Protein AF-A0A517XSS4-F1 (afdb_monomer_lite)

Organism: NCBI:txid2528023

Structure (mmCIF, N/CA/C/O backbone):
data_AF-A0A517XSS4-F1
#
_entry.id   AF-A0A517XSS4-F1
#
loop_
_atom_site.group_PDB
_atom_site.id
_atom_site.type_symbol
_atom_site.label_atom_id
_atom_site.label_alt_id
_atom_site.label_comp_id
_atom_site.label_asym_id
_atom_site.label_entity_id
_atom_site.label_seq_id
_atom_site.pdbx_PDB_ins_code
_atom_site.Cartn_x
_atom_site.Cartn_y
_atom_site.Cartn_z
_atom_site.occupancy
_atom_site.B_iso_or_equiv
_atom_site.auth_seq_id
_atom_site.auth_comp_id
_atom_site.auth_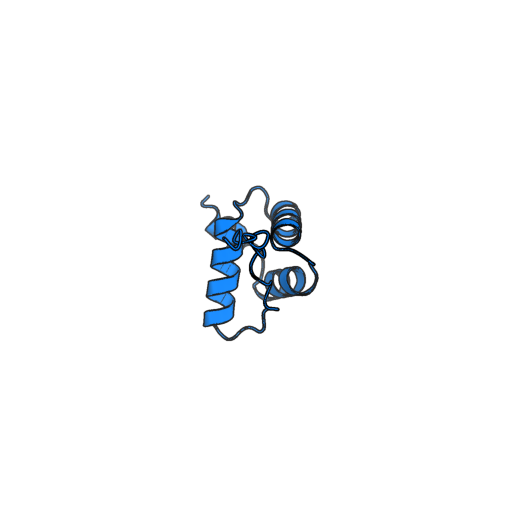asym_id
_atom_site.auth_atom_id
_atom_site.pdbx_PDB_model_num
ATOM 1 N N . MET A 1 1 ? -12.122 -3.347 12.520 1.00 57.56 1 MET A N 1
ATOM 2 C CA . MET A 1 1 ? -11.489 -2.836 11.286 1.00 57.56 1 MET A CA 1
ATOM 3 C C . MET A 1 1 ? -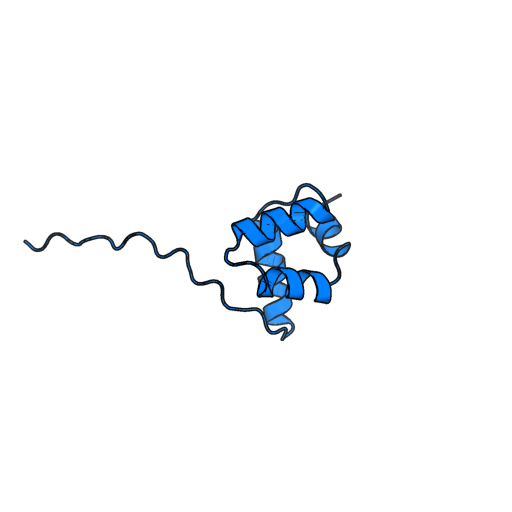10.112 -3.471 11.147 1.00 57.56 1 MET A C 1
ATOM 5 O O . MET A 1 1 ? -9.263 -3.216 11.996 1.00 57.56 1 MET A O 1
ATOM 9 N N . THR A 1 2 ? -9.894 -4.343 10.161 1.00 78.06 2 THR A N 1
ATOM 10 C CA . THR A 1 2 ? -8.546 -4.870 9.881 1.00 78.06 2 THR A CA 1
ATOM 11 C C . THR A 1 2 ? -7.739 -3.821 9.111 1.00 78.06 2 THR A C 1
ATOM 13 O O . THR A 1 2 ? -8.295 -2.901 8.515 1.00 78.06 2 THR A O 1
ATOM 16 N N . TYR A 1 3 ? -6.412 -3.925 9.115 1.00 76.75 3 TYR A N 1
ATOM 17 C CA . TYR A 1 3 ? -5.564 -3.007 8.346 1.00 76.75 3 TYR A CA 1
ATOM 18 C C . TYR A 1 3 ? -5.801 -3.087 6.829 1.00 76.75 3 TYR A C 1
ATOM 20 O O . TYR A 1 3 ? -5.623 -2.095 6.131 1.00 76.75 3 TYR A O 1
ATOM 28 N N . LEU A 1 4 ? -6.236 -4.250 6.337 1.00 73.88 4 LEU A N 1
ATOM 29 C CA . LEU A 1 4 ? -6.584 -4.469 4.932 1.00 73.88 4 LEU A CA 1
ATOM 30 C C . LEU A 1 4 ? -7.879 -3.745 4.543 1.00 73.88 4 LEU A C 1
ATOM 32 O O . LEU A 1 4 ? -7.951 -3.170 3.467 1.00 73.88 4 LEU A O 1
ATOM 36 N N . ASP A 1 5 ? -8.860 -3.697 5.445 1.00 80.56 5 ASP A N 1
ATOM 37 C CA . ASP A 1 5 ? -10.119 -2.973 5.234 1.00 80.56 5 ASP A CA 1
ATOM 38 C C . ASP A 1 5 ? -9.900 -1.454 5.099 1.00 80.56 5 ASP A C 1
ATOM 40 O O . ASP A 1 5 ? -10.508 -0.797 4.261 1.00 80.56 5 ASP A O 1
ATOM 44 N N . ARG A 1 6 ? -8.931 -0.896 5.839 1.00 80.25 6 ARG A N 1
ATOM 45 C CA . ARG A 1 6 ? -8.510 0.506 5.666 1.00 80.25 6 ARG A CA 1
ATOM 46 C C . ARG A 1 6 ? -7.816 0.756 4.332 1.00 80.25 6 ARG A C 1
ATOM 48 O O . ARG A 1 6 ? -8.026 1.804 3.736 1.00 80.25 6 ARG A O 1
ATOM 55 N N . LEU A 1 7 ? -7.000 -0.186 3.858 1.00 79.88 7 LEU A N 1
ATOM 56 C CA . LEU A 1 7 ? -6.385 -0.082 2.531 1.00 79.88 7 LEU A CA 1
ATOM 57 C C . LEU A 1 7 ? -7.427 -0.156 1.418 1.00 79.88 7 LEU A C 1
ATOM 59 O O . LEU A 1 7 ? -7.259 0.531 0.422 1.00 79.88 7 LEU A O 1
ATOM 63 N N . ALA A 1 8 ? -8.513 -0.907 1.612 1.00 80.38 8 ALA A N 1
ATOM 64 C CA . ALA A 1 8 ? -9.619 -0.974 0.661 1.00 80.38 8 ALA A CA 1
ATOM 65 C C . ALA A 1 8 ? -10.396 0.351 0.524 1.00 80.38 8 ALA A C 1
ATOM 67 O O . ALA A 1 8 ? -11.116 0.531 -0.452 1.00 80.38 8 ALA A O 1
ATOM 68 N N . GLN A 1 9 ? -10.241 1.295 1.465 1.00 83.94 9 GLN A N 1
ATOM 69 C CA . GLN A 1 9 ? -10.773 2.657 1.313 1.00 83.94 9 GLN A CA 1
ATOM 70 C C . GLN A 1 9 ? -9.981 3.487 0.295 1.00 83.94 9 GLN A C 1
ATOM 72 O O . GLN A 1 9 ? -10.474 4.506 -0.183 1.00 83.94 9 GLN A O 1
ATOM 77 N N . LEU A 1 10 ? -8.747 3.079 -0.015 1.00 85.69 10 LEU A N 1
ATOM 78 C CA . LEU A 1 10 ? -7.913 3.708 -1.024 1.00 85.69 10 LEU A CA 1
ATOM 79 C C . LEU A 1 10 ? -8.095 2.961 -2.346 1.00 85.69 10 LEU A C 1
ATOM 81 O O . LEU A 1 10 ? -7.859 1.757 -2.419 1.00 85.69 10 LEU A O 1
ATOM 85 N N . SER A 1 11 ? -8.472 3.682 -3.400 1.00 88.56 11 SER A N 1
ATOM 86 C CA . SER A 1 11 ? -8.565 3.095 -4.735 1.00 88.56 11 SER A CA 1
ATOM 87 C C . SER A 1 11 ? -7.208 2.552 -5.183 1.00 88.56 11 SER A C 1
ATOM 89 O O . SER A 1 11 ? -6.165 3.159 -4.923 1.00 88.56 11 SER A O 1
ATOM 91 N N . ASP A 1 12 ? -7.216 1.462 -5.948 1.00 89.19 12 ASP A N 1
ATOM 92 C CA . ASP A 1 12 ? -5.993 0.874 -6.502 1.00 89.19 12 ASP A CA 1
ATOM 93 C C . ASP A 1 12 ? -5.185 1.893 -7.319 1.00 89.19 12 ASP A C 1
ATOM 95 O O . ASP A 1 12 ? -3.962 1.957 -7.204 1.00 89.19 12 ASP A O 1
ATOM 99 N N . ALA A 1 13 ? -5.866 2.757 -8.080 1.00 88.62 13 ALA A N 1
ATOM 100 C CA . ALA A 1 13 ? -5.243 3.837 -8.844 1.00 88.62 13 ALA A CA 1
ATOM 101 C C . ALA A 1 13 ? -4.491 4.842 -7.951 1.00 88.62 13 ALA A C 1
ATOM 103 O O . ALA A 1 13 ? -3.354 5.206 -8.261 1.00 88.62 13 ALA A O 1
ATOM 104 N N . ASP A 1 14 ? -5.082 5.243 -6.822 1.00 90.88 14 ASP A N 1
ATOM 105 C CA . ASP A 1 14 ? -4.436 6.142 -5.862 1.00 90.88 14 ASP A CA 1
ATOM 106 C C . ASP A 1 14 ? -3.235 5.463 -5.211 1.00 90.88 14 ASP A C 1
ATOM 108 O O . ASP A 1 14 ? -2.159 6.053 -5.117 1.00 90.88 14 ASP A O 1
ATOM 112 N N . PHE A 1 15 ? -3.375 4.195 -4.814 1.00 91.12 15 PHE A N 1
ATOM 113 C CA . PHE A 1 15 ? -2.256 3.434 -4.266 1.00 91.12 15 PHE A CA 1
ATOM 114 C C . PHE A 1 15 ? -1.095 3.352 -5.265 1.00 91.12 15 PHE A C 1
ATOM 116 O O . PHE A 1 15 ? 0.055 3.589 -4.894 1.00 91.12 15 PHE A O 1
ATOM 123 N N . ILE A 1 16 ? -1.380 3.051 -6.535 1.00 90.62 16 ILE A N 1
ATOM 124 C CA . ILE A 1 16 ? -0.375 2.977 -7.602 1.00 90.62 16 ILE A CA 1
ATOM 125 C C . ILE A 1 16 ? 0.294 4.339 -7.806 1.00 90.62 16 ILE A C 1
ATOM 127 O O . ILE A 1 16 ? 1.517 4.392 -7.943 1.00 90.62 16 ILE A O 1
ATOM 131 N N . ALA A 1 17 ? -0.463 5.439 -7.785 1.00 91.50 17 ALA A N 1
ATOM 132 C CA . ALA A 1 17 ? 0.089 6.785 -7.908 1.00 91.50 17 ALA A CA 1
ATOM 133 C C . ALA A 1 17 ? 1.066 7.098 -6.764 1.00 91.50 17 ALA A C 1
ATOM 135 O O . ALA A 1 17 ? 2.197 7.514 -7.021 1.00 91.50 17 ALA A O 1
ATOM 136 N N . LEU A 1 18 ? 0.691 6.803 -5.516 1.00 90.88 18 LEU A N 1
ATOM 137 C CA . LEU A 1 18 ? 1.571 6.970 -4.351 1.00 90.88 18 LEU A CA 1
ATOM 138 C C . LEU A 1 18 ? 2.795 6.067 -4.438 1.00 90.88 18 LEU A C 1
ATOM 140 O O . LEU A 1 18 ? 3.925 6.497 -4.196 1.00 90.88 18 LEU A O 1
ATOM 144 N N . TRP A 1 19 ? 2.592 4.821 -4.860 1.00 91.00 19 TRP A N 1
ATOM 145 C CA . TRP A 1 19 ? 3.675 3.876 -5.062 1.00 91.00 19 TRP A CA 1
ATOM 146 C C . TRP A 1 19 ? 4.620 4.270 -6.190 1.00 91.00 19 TRP A C 1
ATOM 148 O O . TRP A 1 19 ? 5.803 3.960 -6.116 1.00 91.00 19 TRP A O 1
ATOM 158 N N . ASN A 1 20 ? 4.168 4.968 -7.216 1.00 89.44 20 ASN A N 1
ATOM 159 C CA . ASN A 1 20 ? 5.046 5.391 -8.301 1.00 89.44 20 ASN A CA 1
ATOM 160 C C . ASN A 1 20 ? 5.682 6.767 -8.055 1.00 89.44 20 ASN A C 1
ATOM 162 O O . ASN A 1 20 ? 6.732 7.048 -8.644 1.00 89.44 20 ASN A O 1
ATOM 166 N N . ALA A 1 21 ? 5.082 7.580 -7.179 1.00 89.19 21 ALA A N 1
ATOM 167 C CA . ALA A 1 21 ? 5.585 8.885 -6.765 1.00 89.19 21 ALA A CA 1
ATOM 168 C C . ALA A 1 21 ? 6.657 8.794 -5.672 1.00 89.19 21 ALA A C 1
ATOM 170 O O . ALA A 1 21 ? 7.652 9.508 -5.751 1.00 89.19 21 ALA A O 1
ATOM 171 N N . ALA A 1 22 ? 6.487 7.924 -4.669 1.00 88.00 22 ALA A N 1
ATOM 172 C CA . ALA A 1 22 ? 7.412 7.922 -3.535 1.00 88.00 22 ALA A CA 1
ATOM 173 C C . ALA A 1 22 ? 8.786 7.339 -3.908 1.00 88.00 22 ALA A C 1
ATOM 175 O O . ALA A 1 22 ? 8.873 6.458 -4.770 1.00 88.00 22 ALA A O 1
ATOM 176 N N . GLY A 1 23 ? 9.853 7.728 -3.212 1.00 83.31 23 GLY A N 1
ATOM 177 C CA . GLY A 1 23 ? 11.205 7.189 -3.402 1.00 83.31 23 GLY A CA 1
ATOM 178 C C . GLY A 1 23 ? 11.458 5.884 -2.639 1.00 83.31 23 GLY A C 1
ATOM 179 O O . GLY A 1 23 ? 12.149 4.993 -3.132 1.00 83.31 23 GLY A O 1
ATOM 180 N N . THR A 1 24 ? 10.806 5.695 -1.486 1.00 86.06 24 THR A N 1
ATOM 181 C CA . THR A 1 24 ? 10.968 4.491 -0.644 1.00 86.06 24 THR A CA 1
ATOM 182 C C . THR A 1 24 ? 9.642 3.879 -0.172 1.00 86.06 24 THR A C 1
ATOM 184 O O . THR A 1 24 ? 8.586 4.507 -0.211 1.00 86.06 24 THR A O 1
ATOM 187 N N . THR A 1 25 ? 9.685 2.628 0.304 1.00 88.00 25 THR A N 1
ATOM 188 C CA . THR A 1 25 ? 8.520 1.964 0.924 1.00 88.00 25 THR A CA 1
ATO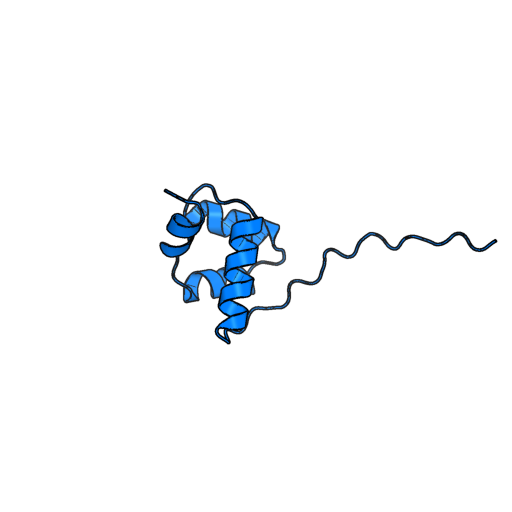M 189 C C . THR A 1 25 ? 8.066 2.668 2.204 1.00 88.00 25 THR A C 1
ATOM 191 O O . THR A 1 25 ? 6.884 2.630 2.535 1.00 88.00 25 THR A O 1
ATOM 194 N N . ASP A 1 26 ? 8.993 3.294 2.931 1.00 88.19 26 ASP A N 1
ATOM 195 C CA . ASP A 1 26 ? 8.671 4.041 4.148 1.00 88.19 26 ASP A CA 1
ATOM 196 C C . ASP A 1 26 ? 7.854 5.292 3.821 1.00 88.19 26 ASP A C 1
ATOM 198 O O . ASP A 1 26 ? 6.776 5.500 4.368 1.00 88.19 26 ASP A O 1
ATOM 202 N N . GLU A 1 27 ? 8.298 6.029 2.805 1.00 89.69 27 GLU A N 1
ATOM 203 C CA . GLU A 1 27 ? 7.610 7.211 2.295 1.00 89.69 27 GLU A CA 1
ATOM 204 C C . GLU A 1 27 ? 6.201 6.874 1.783 1.00 89.69 27 GLU A C 1
ATOM 206 O O . GLU A 1 27 ? 5.232 7.541 2.138 1.00 89.69 27 GLU A O 1
ATOM 211 N N . VAL A 1 28 ? 6.057 5.775 1.033 1.00 91.50 28 VAL A N 1
ATOM 212 C CA . VAL A 1 28 ? 4.743 5.246 0.635 1.00 91.50 28 VAL A CA 1
ATOM 213 C C . VAL A 1 28 ? 3.875 4.926 1.853 1.00 91.50 28 VAL A C 1
ATOM 215 O O . VAL A 1 28 ? 2.689 5.241 1.867 1.00 91.50 28 VAL A O 1
ATOM 218 N N . THR A 1 29 ? 4.457 4.312 2.886 1.00 91.38 29 THR A N 1
ATOM 219 C CA . THR A 1 29 ? 3.720 3.913 4.089 1.00 91.38 29 THR A CA 1
ATOM 220 C C . THR A 1 29 ? 3.230 5.151 4.833 1.00 91.38 29 THR A C 1
ATOM 222 O O . THR A 1 29 ? 2.067 5.195 5.216 1.00 91.38 29 THR A O 1
ATOM 225 N N . ALA A 1 30 ? 4.065 6.183 4.967 1.00 91.38 30 ALA A N 1
ATOM 226 C CA . ALA A 1 30 ? 3.682 7.457 5.565 1.00 91.38 30 ALA A CA 1
ATOM 227 C C . ALA A 1 30 ? 2.547 8.143 4.781 1.00 91.38 30 ALA A C 1
ATOM 229 O O . ALA A 1 30 ? 1.567 8.584 5.380 1.00 91.38 30 ALA A O 1
ATOM 230 N N . GLN A 1 31 ? 2.627 8.168 3.446 1.00 91.69 31 GLN A N 1
ATOM 231 C CA . GLN A 1 31 ? 1.588 8.752 2.588 1.00 91.69 31 GLN A CA 1
ATOM 232 C C . GLN A 1 31 ? 0.256 7.994 2.655 1.00 91.69 31 GLN A C 1
ATOM 234 O O . GLN A 1 31 ? -0.811 8.611 2.629 1.00 91.69 31 GLN A O 1
ATOM 239 N N . VAL A 1 32 ? 0.304 6.664 2.747 1.00 90.50 32 VAL A N 1
ATOM 240 C CA . VAL A 1 32 ? -0.885 5.826 2.939 1.00 90.50 32 VAL A CA 1
ATOM 241 C C . VAL A 1 32 ? -1.468 6.062 4.333 1.00 90.50 32 VAL A C 1
ATOM 243 O O . VAL A 1 32 ? -2.665 6.309 4.458 1.00 90.50 32 VAL A O 1
ATOM 246 N N . VAL A 1 33 ? -0.632 6.083 5.376 1.00 91.31 33 VAL A N 1
ATOM 247 C CA . VAL A 1 33 ? -1.069 6.337 6.756 1.00 91.31 33 VAL A CA 1
ATOM 248 C C . VAL A 1 33 ? -1.722 7.710 6.909 1.00 91.31 33 VAL A C 1
ATOM 250 O O . VAL A 1 33 ? -2.715 7.834 7.622 1.00 91.31 33 VAL A O 1
ATOM 253 N N . ALA A 1 34 ? -1.218 8.726 6.209 1.00 90.25 34 ALA A N 1
ATOM 254 C CA . ALA A 1 34 ? -1.810 10.060 6.203 1.00 90.25 34 ALA A CA 1
ATOM 255 C C . ALA A 1 34 ? -3.225 10.096 5.593 1.00 90.25 34 ALA A C 1
ATOM 257 O O . ALA A 1 34 ? -4.018 10.955 5.966 1.00 90.25 34 ALA A O 1
ATOM 258 N N . ARG A 1 35 ? -3.555 9.172 4.678 1.00 89.06 35 ARG A N 1
ATOM 259 C CA . ARG A 1 35 ? -4.868 9.111 4.012 1.00 89.06 35 ARG A CA 1
ATOM 260 C C . ARG A 1 35 ? -5.873 8.205 4.714 1.00 89.06 35 ARG A C 1
ATOM 262 O O . ARG A 1 35 ? -7.025 8.589 4.860 1.00 89.06 35 ARG A O 1
ATOM 269 N N . VAL A 1 36 ? -5.450 7.009 5.126 1.00 88.44 36 VAL A N 1
ATOM 270 C CA . VAL A 1 36 ? -6.357 5.966 5.653 1.00 88.44 36 VAL A CA 1
ATOM 271 C C . VAL A 1 36 ? -6.135 5.655 7.139 1.00 88.44 36 VAL A C 1
ATOM 273 O O . VAL A 1 36 ? -6.756 4.756 7.709 1.00 88.44 36 VAL A O 1
ATOM 276 N N . GLY A 1 37 ? -5.241 6.395 7.796 1.00 86.44 37 GLY A N 1
ATOM 277 C CA . GLY A 1 37 ? -4.872 6.188 9.192 1.00 86.44 37 GLY A CA 1
ATOM 278 C C . GLY A 1 37 ? -3.866 5.053 9.381 1.00 86.44 37 GLY A C 1
ATOM 279 O O . GLY A 1 37 ? -3.233 4.575 8.451 1.00 86.44 37 GLY A O 1
ATOM 280 N N . ARG A 1 38 ? -3.669 4.609 10.626 1.00 86.75 38 ARG A N 1
ATOM 281 C CA . ARG A 1 38 ? -2.584 3.676 10.977 1.00 86.75 38 ARG A CA 1
ATOM 282 C C . ARG A 1 38 ? -2.692 2.346 10.214 1.00 86.75 38 ARG A C 1
ATOM 284 O O . ARG A 1 38 ? -3.669 1.616 10.402 1.00 86.75 38 ARG A O 1
ATOM 291 N N . VAL A 1 39 ? -1.655 2.026 9.436 1.00 87.94 39 VAL A N 1
ATOM 292 C CA . VAL A 1 39 ? -1.469 0.775 8.683 1.00 87.94 39 VAL A CA 1
ATOM 293 C C . VAL A 1 39 ? -0.016 0.313 8.834 1.00 87.94 39 VAL A C 1
ATOM 295 O O . VAL A 1 39 ? 0.892 1.139 8.741 1.00 87.94 39 VAL A O 1
ATOM 298 N N . PRO A 1 40 ? 0.248 -0.979 9.086 1.00 88.69 40 PRO A N 1
ATOM 299 C CA . PRO A 1 40 ? 1.607 -1.485 9.167 1.00 88.69 40 PRO A CA 1
ATOM 300 C C . PRO A 1 40 ? 2.236 -1.615 7.776 1.00 88.69 40 PRO A C 1
ATOM 302 O O . PRO A 1 40 ? 1.574 -1.958 6.796 1.00 88.69 40 PRO A O 1
ATOM 305 N N . ARG A 1 41 ? 3.559 -1.438 7.716 1.00 88.19 41 ARG A N 1
ATOM 306 C CA . ARG A 1 41 ? 4.358 -1.533 6.485 1.00 88.19 41 ARG A CA 1
ATOM 307 C C . ARG A 1 41 ? 4.143 -2.840 5.714 1.00 88.19 41 ARG A C 1
ATOM 309 O O . ARG A 1 41 ? 4.085 -2.820 4.489 1.00 88.19 41 ARG A O 1
ATOM 316 N N . TRP A 1 42 ? 4.001 -3.974 6.407 1.00 87.25 42 TRP A N 1
ATOM 317 C CA . TRP A 1 42 ? 3.784 -5.268 5.748 1.00 87.25 42 TRP A CA 1
ATOM 318 C C . TRP A 1 42 ? 2.472 -5.306 4.952 1.00 87.25 42 TRP A C 1
ATOM 320 O O . TRP A 1 42 ? 2.434 -5.928 3.895 1.00 87.25 42 TRP A O 1
ATOM 330 N N . ALA A 1 43 ? 1.425 -4.607 5.404 1.00 90.25 43 ALA A N 1
ATOM 331 C CA . ALA A 1 43 ? 0.137 -4.567 4.712 1.00 90.25 43 ALA A CA 1
ATOM 332 C C . ALA A 1 43 ? 0.229 -3.742 3.421 1.00 90.25 43 ALA A C 1
ATOM 334 O O . ALA A 1 43 ? -0.293 -4.142 2.386 1.00 90.25 43 ALA A O 1
ATOM 335 N N . VAL A 1 44 ? 0.977 -2.636 3.460 1.00 89.62 44 VAL A N 1
ATOM 336 C CA . VAL A 1 44 ? 1.266 -1.800 2.286 1.00 89.62 44 VAL A CA 1
ATOM 337 C C . VAL A 1 44 ? 2.056 -2.588 1.236 1.00 89.62 44 VAL A C 1
ATOM 339 O O . VAL A 1 44 ? 1.740 -2.548 0.049 1.00 89.62 44 VAL A O 1
ATOM 342 N N . VAL A 1 45 ? 3.051 -3.369 1.663 1.00 89.44 45 VAL A N 1
ATOM 343 C CA . VAL A 1 45 ? 3.797 -4.256 0.758 1.00 89.44 45 VAL A CA 1
ATOM 344 C C . VAL A 1 45 ? 2.901 -5.368 0.203 1.00 89.44 45 VAL A C 1
ATOM 346 O O . VAL A 1 45 ? 2.967 -5.650 -0.991 1.00 89.44 45 VAL A O 1
ATOM 349 N N . ALA A 1 46 ? 2.042 -5.976 1.026 1.00 89.75 46 ALA A N 1
ATOM 350 C CA . ALA A 1 46 ? 1.103 -7.003 0.575 1.00 89.75 46 ALA A CA 1
ATOM 351 C C . ALA A 1 46 ? 0.146 -6.472 -0.508 1.00 89.75 46 ALA A C 1
ATOM 353 O O . ALA A 1 46 ? -0.052 -7.151 -1.515 1.00 89.75 46 ALA A O 1
ATOM 354 N N . GLN A 1 47 ? -0.361 -5.242 -0.358 1.00 89.00 47 GLN A N 1
ATOM 355 C CA . GLN A 1 47 ? -1.188 -4.583 -1.374 1.00 89.00 47 GLN A CA 1
ATOM 356 C C . GLN A 1 47 ? -0.413 -4.357 -2.676 1.00 89.00 47 GLN A C 1
ATOM 358 O O . GLN A 1 47 ? -0.899 -4.699 -3.752 1.00 89.00 47 GLN A O 1
ATOM 363 N N . ALA A 1 48 ? 0.828 -3.867 -2.600 1.00 89.38 48 ALA A N 1
ATOM 364 C CA . ALA A 1 48 ? 1.675 -3.715 -3.783 1.00 89.38 48 ALA A CA 1
ATOM 365 C C . ALA A 1 48 ? 1.927 -5.058 -4.497 1.00 89.38 48 ALA A C 1
ATOM 367 O O . ALA A 1 48 ? 1.906 -5.130 -5.725 1.00 89.38 48 ALA A O 1
ATOM 368 N N . VAL A 1 49 ? 2.126 -6.147 -3.748 1.00 89.00 49 VAL A N 1
ATOM 369 C CA . VAL A 1 49 ? 2.272 -7.494 -4.322 1.00 89.00 49 VAL A CA 1
ATOM 370 C C . VAL A 1 49 ? 0.973 -7.961 -4.983 1.00 89.00 49 VAL A C 1
ATOM 372 O O . VAL A 1 49 ? 1.026 -8.496 -6.090 1.00 89.00 49 VAL A O 1
ATOM 375 N N . ALA A 1 50 ? -0.180 -7.750 -4.345 1.00 88.75 50 ALA A N 1
ATOM 376 C CA . ALA A 1 50 ? -1.485 -8.099 -4.904 1.00 88.75 50 ALA A CA 1
ATOM 377 C C . ALA A 1 50 ? -1.754 -7.348 -6.218 1.00 88.75 50 ALA A C 1
ATOM 379 O O . ALA A 1 50 ? -2.093 -7.965 -7.226 1.00 88.75 50 ALA A O 1
ATOM 380 N N . LEU A 1 51 ? -1.485 -6.042 -6.247 1.00 88.44 51 LEU A N 1
ATOM 381 C CA . LEU A 1 51 ? -1.631 -5.208 -7.437 1.00 88.44 51 LEU A CA 1
ATOM 382 C C . LEU A 1 51 ? -0.686 -5.623 -8.567 1.00 88.44 51 LEU A C 1
ATOM 384 O O . LEU A 1 51 ? -1.102 -5.663 -9.725 1.00 88.44 51 LEU A O 1
ATOM 388 N N . ARG A 1 52 ? 0.562 -5.989 -8.247 1.00 87.50 52 ARG A N 1
ATOM 389 C CA . ARG A 1 52 ? 1.511 -6.520 -9.236 1.00 87.50 52 ARG A CA 1
ATOM 390 C C . ARG A 1 52 ? 1.031 -7.856 -9.808 1.00 87.50 52 ARG A C 1
ATOM 392 O O . ARG A 1 52 ? 1.151 -8.069 -11.010 1.00 87.50 52 ARG A O 1
ATOM 399 N N . LYS A 1 53 ? 0.462 -8.739 -8.978 1.00 85.62 53 LYS A N 1
ATOM 400 C CA . LYS A 1 53 ? -0.149 -10.000 -9.437 1.00 85.62 53 LYS A CA 1
ATOM 401 C C . LYS A 1 53 ? -1.368 -9.769 -10.332 1.00 85.62 53 LYS A C 1
ATOM 403 O O . LYS A 1 53 ? -1.571 -10.536 -11.262 1.00 85.62 53 LYS A O 1
ATOM 408 N N . ALA A 1 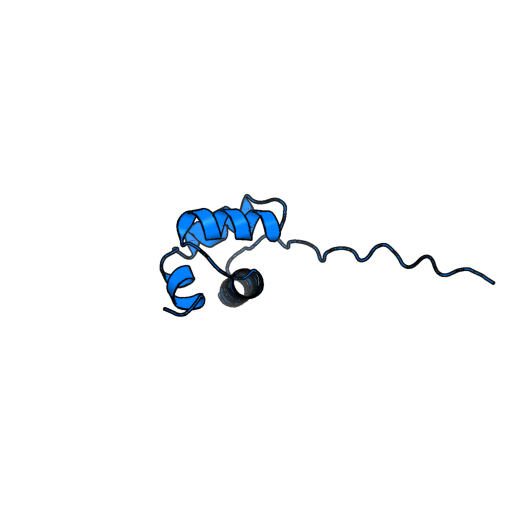54 ? -2.130 -8.706 -10.084 1.00 87.06 54 ALA A N 1
ATOM 409 C CA . ALA A 1 54 ? -3.247 -8.291 -10.931 1.00 87.06 54 ALA A CA 1
ATOM 410 C C . ALA A 1 54 ? -2.809 -7.638 -12.263 1.00 87.06 54 ALA A C 1
ATOM 412 O O . ALA A 1 54 ? -3.660 -7.275 -13.067 1.00 87.06 54 ALA A O 1
ATOM 413 N N . GLY A 1 55 ? -1.501 -7.487 -12.510 1.00 87.81 55 GLY A N 1
ATOM 414 C CA . GLY A 1 55 ? -0.960 -6.930 -13.754 1.00 87.81 55 GLY A CA 1
ATOM 415 C C . GLY A 1 55 ? -0.706 -5.420 -13.729 1.00 87.81 55 GLY A C 1
ATOM 416 O O . GLY A 1 55 ? -0.363 -4.848 -14.761 1.00 87.81 55 GLY A O 1
ATOM 417 N N . ASN A 1 56 ? -0.828 -4.757 -12.573 1.00 89.12 56 ASN A N 1
ATOM 418 C CA . ASN A 1 56 ? -0.561 -3.322 -12.474 1.00 89.12 56 ASN A CA 1
ATOM 419 C C . ASN A 1 56 ? 0.942 -3.008 -12.495 1.00 89.12 56 ASN A C 1
ATOM 421 O O . ASN A 1 56 ? 1.758 -3.656 -11.828 1.00 89.12 56 ASN A O 1
ATOM 425 N N . ALA A 1 57 ? 1.300 -1.944 -13.215 1.00 81.62 57 ALA A N 1
ATOM 426 C CA . ALA A 1 57 ? 2.669 -1.455 -13.316 1.00 81.62 57 ALA A CA 1
ATOM 427 C C . ALA A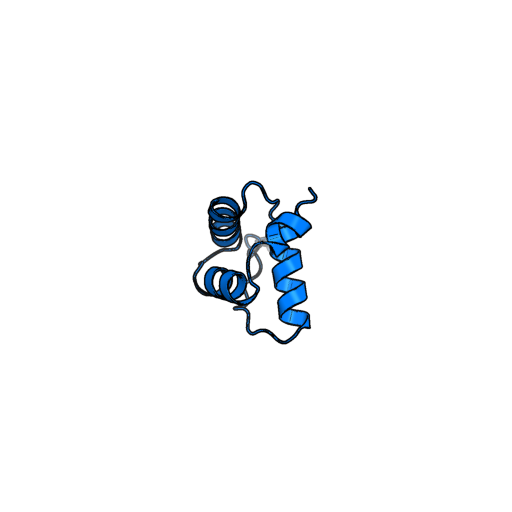 1 57 ? 3.077 -0.669 -12.057 1.00 81.62 57 ALA A C 1
ATOM 429 O O . ALA A 1 57 ? 2.809 0.525 -11.908 1.00 81.62 57 ALA A O 1
ATOM 430 N N . LEU A 1 58 ? 3.770 -1.353 -11.149 1.00 82.69 58 LEU A N 1
ATOM 431 C CA . LEU A 1 58 ? 4.363 -0.759 -9.952 1.00 82.69 58 LEU A CA 1
ATOM 432 C C . LEU A 1 58 ? 5.877 -0.712 -10.097 1.00 82.69 58 LEU A C 1
ATOM 434 O O . LEU A 1 58 ? 6.514 -1.765 -10.264 1.00 82.69 58 LEU A O 1
ATOM 438 N N . LYS A 1 59 ? 6.456 0.489 -9.963 1.00 81.44 59 LYS A N 1
ATOM 439 C CA . LYS A 1 59 ? 7.910 0.677 -9.917 1.00 81.44 59 LYS A CA 1
ATOM 440 C C . LYS A 1 59 ? 8.521 -0.296 -8.916 1.00 81.44 59 LYS A C 1
ATOM 442 O O . LYS A 1 59 ? 8.089 -0.386 -7.762 1.00 81.44 59 LYS A O 1
ATOM 447 N N . ALA A 1 60 ? 9.519 -1.049 -9.374 1.00 73.44 60 ALA A N 1
ATOM 448 C CA . ALA A 1 60 ? 10.308 -1.886 -8.491 1.00 73.44 60 ALA A CA 1
ATOM 449 C C . ALA A 1 60 ? 11.030 -0.967 -7.505 1.00 73.44 60 ALA A C 1
ATOM 451 O O . ALA A 1 60 ? 11.916 -0.204 -7.878 1.00 73.44 60 ALA A O 1
ATOM 452 N N . ARG A 1 61 ? 10.618 -1.025 -6.243 1.00 68.44 61 ARG A N 1
ATOM 453 C CA . ARG A 1 61 ? 11.403 -0.464 -5.154 1.00 68.44 61 ARG A CA 1
ATOM 454 C C . ARG A 1 61 ? 12.450 -1.519 -4.858 1.00 68.44 61 ARG A C 1
ATOM 456 O O . ARG A 1 61 ? 12.082 -2.631 -4.479 1.00 68.44 61 ARG A O 1
ATOM 463 N N . GLY A 1 62 ? 13.706 -1.212 -5.177 1.00 52.16 62 GLY A N 1
ATOM 464 C CA . GLY A 1 62 ? 14.808 -2.147 -4.995 1.00 52.16 62 GLY A CA 1
ATOM 465 C C . GLY A 1 62 ? 14.807 -2.724 -3.577 1.00 52.16 62 GLY A C 1
ATOM 466 O O . GLY A 1 62 ? 14.275 -2.086 -2.657 1.00 52.16 62 GLY A O 1
ATOM 467 N N . PRO A 1 63 ? 15.373 -3.927 -3.379 1.00 48.41 63 PRO A N 1
ATOM 468 C CA . PRO A 1 63 ? 15.655 -4.379 -2.028 1.00 48.41 63 PRO A CA 1
ATOM 469 C C . PRO A 1 63 ? 16.417 -3.262 -1.309 1.00 48.41 63 PRO A C 1
ATOM 471 O O . PRO A 1 63 ? 17.234 -2.572 -1.919 1.00 48.41 63 PRO A O 1
ATOM 474 N N . VAL A 1 64 ? 16.136 -3.067 -0.019 1.00 50.81 64 VAL A N 1
ATOM 475 C CA . VAL A 1 64 ? 17.119 -2.425 0.853 1.00 50.81 64 VAL A CA 1
ATOM 476 C C . VAL A 1 64 ? 18.415 -3.193 0.622 1.00 50.81 64 VAL A C 1
ATOM 478 O O . VAL A 1 64 ? 18.481 -4.370 0.961 1.00 50.81 64 VAL A O 1
ATOM 481 N N . THR A 1 65 ? 19.383 -2.610 -0.082 1.00 45.50 65 THR A N 1
ATOM 482 C CA . THR A 1 65 ? 20.682 -3.252 -0.256 1.00 45.50 65 THR A CA 1
ATOM 483 C C . THR A 1 65 ? 21.208 -3.453 1.164 1.00 45.50 65 THR A C 1
ATOM 485 O O . THR A 1 65 ? 21.397 -2.447 1.856 1.00 45.50 65 THR A O 1
ATOM 488 N N . PRO A 1 66 ? 21.360 -4.691 1.676 1.00 53.09 66 PRO A N 1
ATOM 489 C CA . PRO A 1 66 ? 22.093 -4.862 2.920 1.00 53.09 66 PRO A CA 1
ATOM 490 C C . PRO A 1 66 ? 23.477 -4.238 2.693 1.00 53.09 66 PRO A C 1
ATOM 492 O O . PRO A 1 66 ? 24.001 -4.380 1.582 1.00 53.09 66 PRO A O 1
ATOM 495 N N . PRO A 1 67 ? 24.054 -3.498 3.660 1.00 57.41 67 PRO A N 1
ATOM 496 C CA . PRO A 1 67 ? 25.403 -2.981 3.488 1.00 57.41 67 PRO A CA 1
ATOM 497 C C . PRO A 1 67 ? 26.276 -4.179 3.139 1.00 57.41 67 PRO A C 1
ATOM 499 O O . PRO A 1 67 ? 26.256 -5.174 3.866 1.00 57.41 67 PRO A O 1
ATOM 502 N N . SER A 1 68 ? 26.927 -4.118 1.978 1.00 51.25 68 SER A N 1
ATOM 503 C CA . SER A 1 68 ? 27.792 -5.170 1.467 1.00 51.25 68 SER A CA 1
ATOM 504 C C . SER A 1 68 ? 28.619 -5.718 2.622 1.00 51.25 68 SER A C 1
ATOM 506 O O . SER A 1 68 ? 29.412 -4.983 3.210 1.00 51.25 68 SER A O 1
ATOM 508 N N . SER A 1 69 ? 28.391 -6.979 2.996 1.00 52.38 69 SER A N 1
ATOM 509 C CA . SER A 1 69 ? 29.294 -7.678 3.897 1.00 52.38 69 SER A CA 1
ATOM 510 C C . SER A 1 69 ? 30.638 -7.730 3.189 1.00 52.38 69 SER A C 1
ATOM 512 O O . SER A 1 69 ? 30.855 -8.555 2.305 1.00 52.38 69 SER A O 1
ATOM 514 N N . THR A 1 70 ? 31.512 -6.787 3.530 1.00 57.19 70 THR A N 1
ATOM 515 C CA . THR A 1 70 ? 32.935 -6.847 3.236 1.00 57.19 70 THR A CA 1
ATOM 516 C C . THR A 1 70 ? 33.435 -8.163 3.811 1.00 57.19 70 THR A C 1
ATOM 518 O O . THR A 1 70 ? 33.594 -8.306 5.020 1.00 57.19 70 THR A O 1
ATOM 521 N N . SER A 1 71 ? 33.609 -9.148 2.935 1.00 54.72 71 SER A N 1
ATOM 522 C CA . SER A 1 71 ? 34.351 -10.361 3.239 1.00 54.72 71 SER A CA 1
ATOM 523 C C . SER A 1 71 ? 35.790 -9.935 3.540 1.00 54.72 71 SER A C 1
ATOM 525 O O . SER A 1 71 ? 36.407 -9.320 2.666 1.00 54.72 71 SER A O 1
ATOM 527 N N . PRO A 1 72 ? 36.349 -10.203 4.733 1.00 61.88 72 PRO A N 1
ATOM 528 C CA . PRO A 1 72 ? 37.778 -10.042 4.924 1.00 61.88 72 PRO A CA 1
ATOM 529 C C . PRO A 1 72 ? 38.460 -11.133 4.093 1.00 61.88 72 PRO A C 1
ATOM 531 O O . PRO A 1 72 ? 38.207 -12.323 4.284 1.00 61.88 72 PRO A O 1
ATOM 534 N N . ALA A 1 73 ? 39.246 -10.723 3.099 1.00 60.44 73 ALA A N 1
ATOM 535 C CA . ALA A 1 73 ? 40.192 -11.616 2.449 1.00 60.44 73 ALA A CA 1
A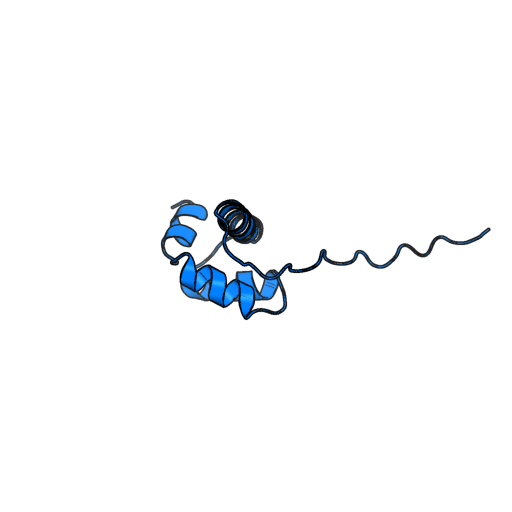TOM 536 C C . ALA A 1 73 ? 41.315 -11.929 3.450 1.00 60.44 73 ALA A C 1
ATOM 538 O O . ALA A 1 73 ? 41.753 -11.036 4.178 1.00 60.44 73 ALA A O 1
ATOM 539 N N . ALA A 1 74 ? 41.664 -13.213 3.504 1.00 63.00 74 ALA A N 1
ATOM 540 C CA . ALA A 1 74 ? 42.654 -13.827 4.384 1.00 63.00 74 ALA A CA 1
ATOM 541 C C . ALA A 1 74 ? 44.080 -13.296 4.181 1.00 63.00 74 ALA A C 1
ATOM 543 O O . ALA A 1 74 ? 44.388 -12.847 3.052 1.00 63.00 74 ALA A O 1
#

Foldseek 3Di:
DDLLVLVVVDDLVNLQVLQQPDLALVSSQVVSCVPSNDHDSVSSVVSVVVCVVVVDDGPDNDPPPDPPPPDDDD

Secondary structure (DSSP, 8-state):
--HHHHHTTS-HHHHHHHHHH-SSHHHHHHHHHHHH----HHHHHHHHHHHHHTT---------------PPP-

Radius of gyration: 15.06 Å; chains: 1; bounding box: 54×24×25 Å

Sequence (74 aa):
MTYLDRLAQLSDADFIALWNAAGTTDEVTAQVVARVGRVPRWAVVAQAVALRKAGNALKARGPVTPPSSTSPAA

pLDDT: mean 80.66, std 13.49, range [45.5, 91.69]